P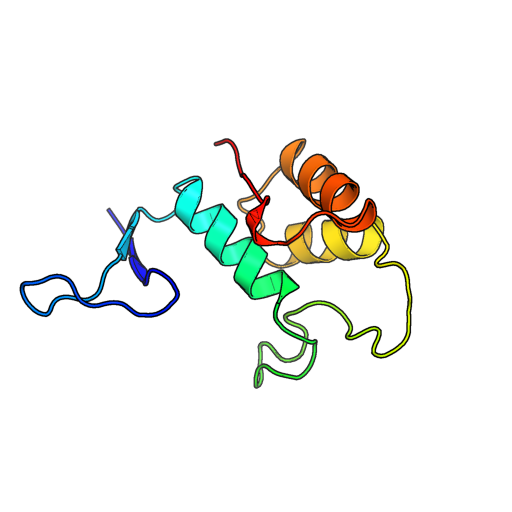rotein AF-A0AA97I5K6-F1 (afdb_monomer_lite)

Organism: NCBI:txid2981139

Secondary structure (DSSP, 8-state):
--EEE-SS--B-TTSPBPEEETTSHHHHHHHHHHHHTSBTTSSPTT-TT-SB---TT-S---HHHHHHHHHHH-TT--TTHHHHHHHHHHTT--GGG-----

Structure (mmCIF, N/CA/C/O backbone):
data_AF-A0AA97I5K6-F1
#
_entry.id   AF-A0AA97I5K6-F1
#
loop_
_atom_site.group_PDB
_atom_site.id
_atom_site.type_symbol
_atom_site.label_atom_id
_atom_site.label_alt_id
_atom_site.label_comp_id
_atom_site.label_asym_id
_atom_site.label_entity_id
_atom_site.label_seq_id
_atom_site.pdbx_PDB_ins_code
_atom_site.Cartn_x
_atom_site.Cartn_y
_atom_site.Cartn_z
_atom_site.occupancy
_atom_site.B_iso_or_equiv
_atom_site.auth_seq_id
_atom_site.auth_comp_id
_atom_site.auth_asym_id
_atom_site.auth_atom_id
_atom_site.pdbx_PDB_model_num
ATOM 1 N N . MET A 1 1 ? -19.244 -7.092 8.469 1.00 63.81 1 MET A N 1
ATOM 2 C CA . MET A 1 1 ? -18.230 -6.315 7.727 1.00 63.81 1 MET A CA 1
ATOM 3 C C . MET A 1 1 ? -16.885 -6.939 8.015 1.00 63.81 1 MET A C 1
ATOM 5 O O . MET A 1 1 ? -16.624 -7.231 9.177 1.00 63.81 1 MET A O 1
ATOM 9 N N . ALA A 1 2 ? -16.098 -7.217 6.985 1.00 87.31 2 ALA A N 1
ATOM 10 C CA . ALA A 1 2 ? -14.750 -7.725 7.174 1.00 87.31 2 ALA A CA 1
ATOM 11 C C . ALA A 1 2 ? -13.810 -6.579 7.591 1.00 87.31 2 ALA A C 1
ATOM 13 O O . ALA A 1 2 ? -14.105 -5.403 7.358 1.00 87.31 2 ALA A O 1
ATOM 14 N N . ALA A 1 3 ? -12.736 -6.917 8.298 1.00 90.75 3 ALA A N 1
ATOM 15 C CA . ALA A 1 3 ? -11.830 -5.949 8.898 1.00 90.75 3 ALA A CA 1
ATOM 16 C C . ALA A 1 3 ? -10.389 -6.440 8.786 1.00 90.75 3 ALA A C 1
ATOM 18 O O . ALA A 1 3 ? -10.124 -7.638 8.896 1.00 90.75 3 ALA A O 1
ATOM 19 N N . THR A 1 4 ? -9.468 -5.504 8.606 1.00 93.75 4 THR A N 1
ATOM 20 C CA . THR A 1 4 ? -8.028 -5.764 8.566 1.00 93.75 4 THR A CA 1
ATOM 21 C C . THR A 1 4 ? -7.366 -5.212 9.820 1.00 93.75 4 THR A C 1
ATOM 23 O O . THR A 1 4 ? -7.916 -4.347 10.505 1.00 93.75 4 THR A O 1
ATOM 26 N N . LEU A 1 5 ? -6.186 -5.724 10.162 1.00 95.19 5 LEU A N 1
ATOM 27 C CA . LEU A 1 5 ? -5.413 -5.190 11.279 1.00 95.19 5 LEU A CA 1
ATOM 28 C C . LEU A 1 5 ? -4.860 -3.812 10.917 1.00 95.19 5 LEU A C 1
ATOM 30 O O . LEU A 1 5 ? -4.329 -3.611 9.824 1.00 95.19 5 LEU A O 1
ATOM 34 N N . ARG A 1 6 ? -4.949 -2.868 11.853 1.00 94.19 6 ARG A N 1
ATOM 35 C CA . ARG A 1 6 ? -4.257 -1.586 11.730 1.00 94.19 6 ARG A CA 1
ATOM 36 C C . ARG A 1 6 ? -2.758 -1.805 11.935 1.00 94.19 6 ARG A C 1
ATOM 38 O O . ARG A 1 6 ? -2.359 -2.561 12.818 1.00 94.19 6 ARG A O 1
ATOM 45 N N . LEU A 1 7 ? -1.950 -1.124 11.133 1.00 91.81 7 LEU A N 1
ATOM 46 C CA . LEU A 1 7 ? -0.498 -1.094 11.220 1.00 91.81 7 LEU A CA 1
ATOM 47 C C . LEU A 1 7 ? -0.028 0.310 11.664 1.00 91.81 7 LEU A C 1
ATOM 49 O O . LEU A 1 7 ? -0.553 1.307 11.158 1.00 91.81 7 LEU A O 1
ATOM 53 N N . PRO A 1 8 ? 0.949 0.410 12.588 1.00 90.31 8 PRO A N 1
ATOM 54 C CA . PRO A 1 8 ? 1.542 -0.697 13.344 1.00 90.31 8 PRO A CA 1
ATOM 55 C C . PRO A 1 8 ? 0.509 -1.393 14.247 1.00 90.31 8 PRO A C 1
ATOM 57 O O . PRO A 1 8 ? -0.547 -0.831 14.540 1.00 90.31 8 PRO A O 1
ATOM 60 N N . LEU A 1 9 ? 0.797 -2.637 14.646 1.00 92.94 9 LEU A N 1
ATOM 61 C CA . LEU A 1 9 ? -0.099 -3.400 15.515 1.00 92.94 9 LEU A CA 1
ATOM 62 C C . LEU A 1 9 ? -0.234 -2.689 16.861 1.00 92.94 9 LEU A C 1
ATOM 64 O O . LEU A 1 9 ? 0.730 -2.533 17.606 1.00 92.94 9 LEU A O 1
ATOM 68 N N . GLU A 1 10 ? -1.456 -2.281 17.168 1.00 93.25 10 GLU A N 1
ATOM 69 C CA . GLU A 1 10 ? -1.789 -1.525 18.366 1.00 93.25 10 GLU A CA 1
ATOM 70 C C . GLU A 1 10 ? -2.942 -2.199 19.105 1.00 93.25 10 GLU A C 1
ATOM 72 O O . GLU A 1 10 ? -3.883 -2.712 18.490 1.00 93.25 10 GLU A O 1
ATOM 77 N N . LEU A 1 11 ? -2.899 -2.135 20.435 1.00 94.19 11 LEU A N 1
ATOM 78 C CA . LEU A 1 11 ? -4.002 -2.559 21.287 1.00 94.19 11 LEU A CA 1
ATOM 79 C C . LEU A 1 11 ? -4.898 -1.366 21.635 1.00 94.19 11 LEU A C 1
ATOM 81 O O . LEU A 1 11 ? -4.449 -0.233 21.821 1.00 94.19 11 LEU A O 1
ATOM 85 N N . THR A 1 12 ? -6.196 -1.616 21.737 1.00 91.94 12 THR A N 1
ATOM 86 C CA . THR A 1 12 ? -7.127 -0.709 22.406 1.00 91.94 12 THR A CA 1
ATOM 87 C C . THR A 1 12 ? -6.875 -0.738 23.918 1.00 91.94 12 THR A C 1
ATOM 89 O O . THR A 1 12 ? -6.275 -1.691 24.421 1.00 91.94 12 THR A O 1
ATOM 92 N N . PRO A 1 13 ? -7.381 0.243 24.686 1.00 92.69 13 PRO A N 1
ATOM 93 C CA . PRO A 1 13 ? -7.308 0.193 26.148 1.00 92.69 13 PRO A CA 1
ATOM 94 C C . PRO A 1 13 ? -7.905 -1.086 26.765 1.00 92.69 13 PRO A C 1
ATOM 96 O O . PRO A 1 13 ? -7.530 -1.460 27.869 1.00 92.69 13 PRO A O 1
ATOM 99 N N . GLY A 1 14 ? -8.809 -1.771 26.052 1.00 93.62 14 GLY A N 1
ATO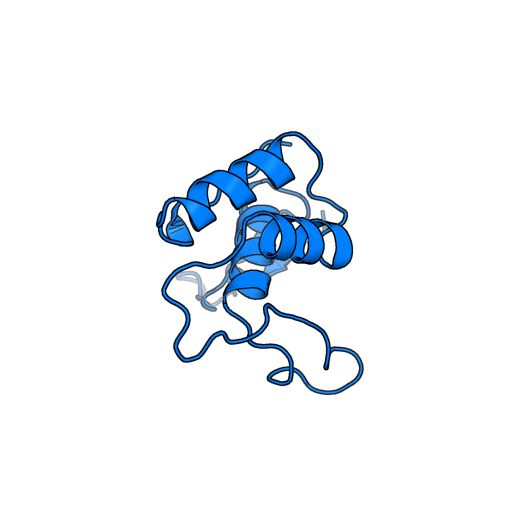M 100 C CA . GLY A 1 14 ? -9.400 -3.050 26.459 1.00 93.62 14 GLY A CA 1
ATOM 101 C C . GLY A 1 14 ? -8.626 -4.297 26.011 1.00 93.62 14 GLY A C 1
ATOM 102 O O . GLY A 1 14 ? -9.137 -5.400 26.169 1.00 93.62 14 GLY A O 1
ATOM 103 N N . GLY A 1 15 ? -7.434 -4.151 25.421 1.00 92.69 15 GLY A N 1
ATOM 104 C CA . GLY A 1 15 ? -6.582 -5.275 25.010 1.00 92.69 15 GLY A CA 1
ATOM 105 C C . GLY A 1 15 ? -6.959 -5.938 23.679 1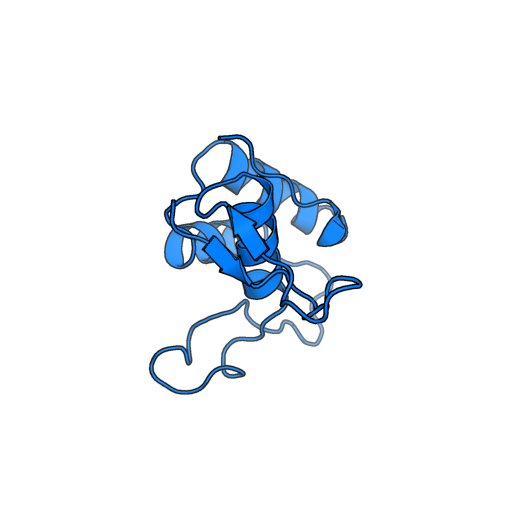.00 92.69 15 GLY A C 1
ATOM 106 O O . GLY A 1 15 ? -6.427 -6.997 23.362 1.00 92.69 15 GLY A O 1
ATOM 107 N N . ALA A 1 16 ? -7.848 -5.337 22.883 1.00 93.50 16 ALA A N 1
ATOM 108 C CA . ALA A 1 16 ? -8.177 -5.831 21.543 1.00 93.50 16 ALA A CA 1
ATOM 109 C C . ALA A 1 16 ? -7.262 -5.209 20.478 1.00 93.50 16 ALA A C 1
ATOM 111 O O . ALA A 1 16 ? -6.895 -4.042 20.601 1.00 93.50 16 ALA A O 1
ATOM 112 N N . LEU A 1 17 ? -6.940 -5.942 19.409 1.00 95.56 17 LEU A N 1
ATOM 113 C CA . LEU A 1 17 ? -6.207 -5.384 18.267 1.00 95.56 17 LEU A CA 1
ATOM 114 C C . LEU A 1 17 ? -7.041 -4.310 17.560 1.00 95.56 17 LEU A C 1
ATOM 116 O O . LEU A 1 17 ? -8.233 -4.500 17.306 1.00 95.56 17 LEU A O 1
ATOM 120 N N . ARG A 1 18 ? -6.409 -3.184 17.221 1.00 95.31 18 ARG A N 1
ATOM 121 C CA . ARG A 1 18 ? -7.030 -2.157 16.382 1.00 95.31 18 ARG A CA 1
ATOM 122 C C . ARG A 1 18 ? -7.195 -2.670 14.958 1.00 95.31 18 ARG A C 1
ATOM 124 O O . ARG A 1 18 ? -6.289 -3.282 14.392 1.00 95.31 18 ARG A O 1
ATOM 131 N N . THR A 1 19 ? -8.345 -2.369 14.376 1.00 95.56 19 THR A N 1
ATOM 132 C CA . THR A 1 19 ? -8.710 -2.789 13.027 1.00 95.56 19 THR A CA 1
ATOM 133 C C . THR A 1 19 ? -9.165 -1.609 12.182 1.00 95.56 19 THR A C 1
ATOM 135 O O . THR A 1 19 ? -9.537 -0.555 12.705 1.00 95.56 19 THR A O 1
ATOM 138 N N . LEU A 1 20 ? -9.117 -1.790 10.867 1.00 95.00 20 LEU A N 1
ATOM 139 C CA . LEU A 1 20 ? -9.711 -0.905 9.877 1.00 95.00 20 LEU A CA 1
ATOM 140 C C . LEU A 1 20 ? -10.842 -1.651 9.170 1.00 95.00 20 LEU A C 1
ATOM 142 O O . LEU A 1 20 ? -10.792 -2.873 9.010 1.00 95.00 20 LEU A O 1
ATOM 146 N N . ALA A 1 21 ? -11.875 -0.916 8.759 1.00 95.06 21 ALA A N 1
ATOM 147 C CA . ALA A 1 21 ? -12.905 -1.481 7.900 1.00 95.06 21 ALA A CA 1
ATOM 148 C C . ALA A 1 21 ? -12.263 -1.856 6.559 1.00 95.06 21 ALA A C 1
ATOM 150 O O . ALA A 1 21 ? -11.584 -1.022 5.953 1.00 95.06 21 ALA A O 1
ATOM 151 N N . GLN A 1 22 ? -12.454 -3.102 6.126 1.00 92.06 22 GLN A N 1
ATOM 152 C CA . GLN A 1 22 ? -11.954 -3.549 4.831 1.00 92.06 22 GLN A CA 1
ATOM 153 C C . GLN A 1 22 ? -12.548 -2.675 3.718 1.00 92.06 22 GLN A C 1
ATOM 155 O O . GLN A 1 22 ? -13.718 -2.294 3.801 1.00 92.06 22 GLN A O 1
ATOM 160 N N . ASP A 1 23 ? -11.727 -2.339 2.722 1.00 91.12 23 ASP A N 1
ATOM 161 C CA . ASP A 1 23 ? -12.081 -1.504 1.569 1.00 91.12 23 ASP A CA 1
ATOM 162 C C . ASP A 1 23 ? -12.405 -0.043 1.925 1.00 91.12 23 ASP A C 1
ATOM 164 O O . ASP A 1 23 ? -12.900 0.712 1.095 1.00 91.12 23 ASP A O 1
ATOM 168 N N . SER A 1 24 ? -12.101 0.391 3.153 1.00 94.19 24 SER A N 1
ATOM 169 C CA . SER A 1 24 ? -12.104 1.815 3.494 1.00 94.19 24 SER A CA 1
ATOM 170 C C . SER A 1 24 ? -10.868 2.518 2.934 1.00 94.19 24 SER A C 1
ATOM 172 O O . SER A 1 24 ? -9.793 1.926 2.844 1.00 94.19 24 SER A O 1
ATOM 174 N N . SER A 1 25 ? -10.979 3.820 2.660 1.00 94.44 25 SER A N 1
ATOM 175 C CA . SER A 1 25 ? -9.851 4.656 2.217 1.00 94.44 25 SER A CA 1
ATOM 176 C C . SER A 1 25 ? -8.614 4.535 3.115 1.00 94.44 25 SER A C 1
ATOM 178 O O . SER A 1 25 ? -7.485 4.503 2.630 1.00 94.44 25 SER A O 1
ATOM 180 N N . LEU A 1 26 ? -8.813 4.422 4.432 1.00 94.44 26 LEU A N 1
ATOM 181 C CA . LEU A 1 26 ? -7.729 4.243 5.401 1.00 94.44 26 LEU A CA 1
ATOM 182 C C . LEU A 1 26 ? -7.046 2.878 5.281 1.00 94.44 26 LEU A C 1
ATOM 184 O O . LEU A 1 26 ? -5.829 2.793 5.439 1.00 94.44 26 LEU A O 1
ATOM 188 N N . GLU A 1 27 ? -7.816 1.820 5.031 1.00 95.62 27 GLU A N 1
ATOM 189 C CA . GLU A 1 27 ? -7.281 0.472 4.845 1.00 95.62 27 GLU A CA 1
ATOM 190 C C . GLU A 1 27 ? -6.495 0.372 3.541 1.00 95.62 27 GLU A C 1
ATOM 192 O O . GLU A 1 27 ? -5.355 -0.088 3.562 1.00 95.62 27 GLU A O 1
ATOM 197 N N . LEU A 1 28 ? -7.041 0.904 2.445 1.00 95.62 28 LEU A N 1
ATOM 198 C CA . LEU A 1 28 ? -6.359 0.943 1.153 1.00 95.62 28 LEU A CA 1
ATOM 199 C C . LEU A 1 28 ? -5.062 1.756 1.223 1.00 95.62 28 LEU A C 1
ATOM 201 O O . LEU A 1 28 ? -4.012 1.277 0.798 1.00 95.62 28 LEU A O 1
ATOM 205 N N . ALA A 1 29 ? -5.090 2.940 1.844 1.00 95.31 29 ALA A N 1
ATOM 206 C CA . ALA A 1 29 ? -3.884 3.742 2.044 1.00 95.31 29 ALA A CA 1
ATOM 207 C C . ALA A 1 29 ? -2.833 3.006 2.895 1.00 95.31 29 ALA A C 1
ATOM 209 O O . ALA A 1 29 ? -1.638 3.097 2.616 1.00 95.31 29 ALA A O 1
ATOM 210 N N . GLN A 1 30 ? -3.249 2.259 3.924 1.00 95.50 30 GLN A N 1
ATOM 211 C CA . GLN A 1 30 ? -2.334 1.425 4.706 1.00 95.50 30 GLN A CA 1
ATOM 212 C C . GLN A 1 30 ? -1.728 0.298 3.859 1.00 95.50 30 GLN A C 1
ATOM 214 O O . GLN A 1 30 ? -0.529 0.039 3.976 1.00 95.50 30 GLN A O 1
ATOM 219 N N . SER A 1 31 ? -2.532 -0.350 3.017 1.00 95.75 31 SER A N 1
ATOM 220 C CA . SER A 1 31 ? -2.076 -1.436 2.152 1.00 95.75 31 SER A CA 1
ATOM 221 C C . SER A 1 31 ? -1.046 -0.946 1.132 1.00 95.75 31 SER A C 1
ATOM 223 O O . SER A 1 31 ? 0.063 -1.478 1.072 1.00 95.75 31 SER A O 1
ATOM 225 N N . VAL A 1 32 ? -1.328 0.176 0.455 1.00 95.00 32 VAL A N 1
ATOM 226 C CA . VAL A 1 32 ? -0.382 0.836 -0.465 1.00 95.00 32 VAL A CA 1
ATOM 227 C C . VAL A 1 32 ? 0.911 1.235 0.250 1.00 95.00 32 VAL A C 1
ATOM 229 O O . VAL A 1 32 ? 2.000 0.978 -0.258 1.00 95.00 32 VAL A O 1
ATOM 232 N N . ARG A 1 33 ? 0.834 1.808 1.459 1.00 94.19 33 ARG A N 1
ATOM 233 C CA . ARG A 1 33 ? 2.042 2.123 2.243 1.00 94.19 33 ARG A CA 1
ATOM 234 C C . ARG A 1 33 ? 2.856 0.876 2.555 1.00 94.19 33 ARG A C 1
ATOM 236 O O . ARG A 1 33 ? 4.072 0.915 2.419 1.00 94.19 33 ARG A O 1
ATOM 243 N N . SER A 1 34 ? 2.199 -0.214 2.956 1.00 93.56 34 SER A N 1
ATOM 244 C CA . SER A 1 34 ? 2.887 -1.473 3.240 1.00 93.56 34 SER A CA 1
ATOM 245 C C . SER A 1 34 ? 3.536 -2.061 1.993 1.00 93.56 34 SER A C 1
ATOM 247 O O . SER A 1 34 ? 4.576 -2.699 2.121 1.00 93.56 34 SER A O 1
ATOM 249 N N . LEU A 1 35 ? 2.925 -1.912 0.818 1.00 93.75 35 LEU A N 1
ATOM 250 C CA . LEU A 1 35 ? 3.508 -2.327 -0.456 1.00 93.75 35 LEU A CA 1
ATOM 251 C C . LEU A 1 35 ? 4.778 -1.533 -0.755 1.00 93.75 35 LEU A C 1
ATOM 253 O O . LEU A 1 35 ? 5.837 -2.122 -0.934 1.00 93.75 35 LEU A O 1
ATOM 257 N N . LEU A 1 36 ? 4.679 -0.205 -0.753 1.00 91.19 36 LEU A N 1
ATOM 258 C CA . LEU A 1 36 ? 5.772 0.679 -1.163 1.00 91.19 36 LEU A CA 1
ATOM 259 C C . LEU A 1 36 ? 6.902 0.774 -0.131 1.00 91.19 36 LEU A C 1
ATOM 261 O O . LEU A 1 36 ? 8.000 1.200 -0.469 1.00 91.19 36 LEU A O 1
ATOM 265 N N . SER A 1 37 ? 6.654 0.370 1.117 1.00 90.00 37 SER A N 1
ATOM 266 C CA . SER A 1 37 ? 7.695 0.225 2.138 1.00 90.00 37 SER A CA 1
ATOM 267 C C . SER A 1 37 ? 8.365 -1.151 2.142 1.00 90.00 37 SER A C 1
ATOM 269 O O . SER A 1 37 ? 9.228 -1.374 2.985 1.00 90.00 37 SER A O 1
ATOM 271 N N . THR A 1 38 ? 7.902 -2.096 1.318 1.00 90.38 38 THR A N 1
ATOM 272 C CA . THR A 1 38 ? 8.466 -3.449 1.243 1.00 90.38 38 THR A CA 1
ATOM 273 C C . THR A 1 38 ? 9.376 -3.533 0.024 1.00 90.38 38 THR A C 1
ATOM 275 O O . THR A 1 38 ? 8.959 -3.197 -1.085 1.00 90.38 38 THR A O 1
ATOM 278 N N . THR A 1 39 ? 10.591 -4.029 0.213 1.00 89.69 39 THR A N 1
ATOM 279 C CA . THR A 1 39 ? 11.519 -4.321 -0.885 1.00 89.69 39 THR A CA 1
ATOM 280 C C . THR A 1 39 ? 11.191 -5.676 -1.510 1.00 89.69 39 THR A C 1
ATOM 282 O O . THR A 1 39 ? 10.950 -6.654 -0.796 1.00 89.69 39 THR A O 1
ATOM 285 N N . ILE A 1 40 ? 11.226 -5.773 -2.843 1.00 89.81 40 ILE A N 1
ATOM 286 C CA . ILE A 1 40 ? 11.101 -7.065 -3.541 1.00 89.81 40 ILE A CA 1
ATOM 287 C C . ILE A 1 40 ? 12.122 -8.071 -2.985 1.00 89.81 40 ILE A C 1
ATOM 289 O O . ILE A 1 40 ? 13.320 -7.802 -2.928 1.00 89.81 40 ILE A O 1
ATOM 293 N N . GLY A 1 41 ? 11.643 -9.253 -2.593 1.00 89.56 41 GLY A N 1
ATOM 294 C CA . GLY A 1 41 ? 12.443 -10.301 -1.954 1.00 89.56 41 GLY A CA 1
ATOM 295 C C . GLY A 1 41 ? 12.401 -10.312 -0.420 1.00 89.56 41 GLY A C 1
ATOM 296 O O . GLY A 1 41 ? 12.807 -11.310 0.173 1.00 89.56 41 GLY A O 1
ATOM 297 N N . GLU A 1 42 ? 11.860 -9.279 0.241 1.00 91.50 42 GLU A N 1
ATOM 298 C CA . GLU A 1 42 ? 11.665 -9.289 1.705 1.00 91.50 42 GLU A CA 1
ATOM 299 C C . GLU A 1 42 ? 10.576 -10.271 2.148 1.00 91.50 42 GLU A C 1
ATOM 301 O O . GLU A 1 42 ? 10.620 -10.822 3.251 1.00 91.50 42 GLU A O 1
ATOM 306 N N . ARG A 1 43 ? 9.570 -10.488 1.298 1.00 91.62 43 ARG A N 1
ATOM 307 C CA . ARG A 1 43 ? 8.486 -11.434 1.561 1.00 91.62 43 ARG A CA 1
ATOM 308 C C . ARG A 1 43 ? 8.860 -12.817 1.038 1.00 91.62 43 ARG A C 1
ATOM 310 O O . ARG A 1 43 ? 9.427 -12.971 -0.040 1.00 91.62 43 ARG A O 1
ATOM 317 N N . SER A 1 44 ? 8.497 -13.843 1.799 1.00 92.81 44 SER A N 1
ATOM 318 C CA . SER A 1 44 ? 8.659 -15.235 1.385 1.00 92.81 44 SER A CA 1
ATOM 319 C C . SER A 1 44 ? 7.685 -15.617 0.265 1.00 92.81 44 SER A C 1
ATOM 321 O O . SER A 1 44 ? 6.672 -14.955 0.025 1.00 92.81 44 SER A O 1
ATOM 323 N N . ALA A 1 45 ? 7.976 -16.728 -0.415 1.00 90.56 45 ALA A N 1
ATOM 324 C CA . ALA A 1 45 ? 7.094 -17.291 -1.431 1.00 90.56 45 ALA A CA 1
ATOM 325 C C . ALA A 1 45 ? 5.669 -17.537 -0.876 1.00 90.56 45 ALA A C 1
ATOM 327 O O . ALA A 1 45 ? 5.533 -17.998 0.262 1.00 90.56 45 ALA A O 1
ATOM 328 N N . PRO A 1 46 ? 4.607 -17.259 -1.662 1.00 88.50 46 PRO A N 1
ATOM 329 C CA . PRO A 1 46 ? 4.618 -16.874 -3.081 1.00 88.50 46 PRO A CA 1
ATOM 330 C C . PRO A 1 46 ? 4.776 -15.363 -3.340 1.00 88.50 46 PRO A C 1
ATOM 332 O O . PRO A 1 46 ? 4.748 -14.937 -4.488 1.00 88.50 46 PRO A O 1
ATOM 335 N N . LEU A 1 47 ? 4.938 -14.543 -2.299 1.00 91.12 47 LEU A N 1
ATOM 336 C CA . LEU A 1 47 ? 4.983 -13.081 -2.399 1.00 91.12 47 LEU A CA 1
ATOM 337 C C . LEU A 1 47 ? 6.399 -12.536 -2.632 1.00 91.12 47 LEU A C 1
ATOM 339 O O . LEU A 1 47 ? 6.662 -11.381 -2.329 1.00 91.12 47 LEU A O 1
ATOM 343 N N . SER A 1 48 ? 7.318 -13.324 -3.189 1.00 91.12 48 SER A N 1
ATOM 344 C CA . SER A 1 48 ? 8.707 -12.892 -3.412 1.00 91.12 48 SER A CA 1
ATOM 345 C C . SER A 1 48 ? 8.833 -11.675 -4.335 1.00 91.12 48 SER A C 1
ATOM 347 O O . SER A 1 48 ? 9.826 -10.964 -4.264 1.00 91.12 48 SER A O 1
ATOM 349 N N . GLU A 1 49 ? 7.827 -11.426 -5.177 1.00 92.12 49 GLU A N 1
ATOM 350 C CA . GLU A 1 49 ? 7.735 -10.263 -6.074 1.00 92.12 49 GLU A CA 1
ATOM 351 C C . GLU A 1 49 ? 6.921 -9.093 -5.483 1.00 92.12 49 GLU A C 1
ATOM 353 O O . GLU A 1 49 ? 6.681 -8.100 -6.168 1.00 92.12 49 GLU A O 1
ATOM 358 N N . TYR A 1 50 ? 6.445 -9.211 -4.239 1.00 92.38 50 TYR A N 1
ATOM 359 C CA . TYR A 1 50 ? 5.712 -8.144 -3.562 1.00 92.38 50 TYR A CA 1
ATOM 360 C C . TYR A 1 50 ? 6.678 -7.072 -3.066 1.00 92.38 50 TYR A C 1
ATOM 362 O O . TYR A 1 50 ? 7.639 -7.379 -2.359 1.00 92.38 50 TYR A O 1
ATOM 370 N N . GLY A 1 51 ? 6.370 -5.820 -3.384 1.00 90.38 51 GLY A N 1
ATOM 371 C CA . GLY A 1 51 ? 7.160 -4.666 -2.988 1.00 90.38 51 GLY A CA 1
ATOM 372 C C . GLY A 1 51 ? 7.509 -3.765 -4.163 1.00 90.38 51 GLY A C 1
ATOM 373 O O . GLY A 1 51 ? 7.034 -3.962 -5.285 1.00 90.38 51 GLY A O 1
ATOM 374 N N . LEU A 1 52 ? 8.366 -2.790 -3.890 1.00 87.25 52 LEU A N 1
ATOM 375 C CA . LEU A 1 52 ? 9.055 -1.993 -4.895 1.00 87.25 52 LEU A CA 1
ATOM 376 C C . LEU A 1 52 ? 10.525 -2.444 -4.965 1.00 87.25 52 LEU A C 1
ATOM 378 O O . LEU A 1 52 ? 11.070 -2.959 -3.985 1.00 87.25 52 LEU A O 1
ATOM 382 N N . ILE A 1 53 ? 11.172 -2.305 -6.123 1.00 77.00 53 ILE A N 1
ATOM 383 C CA . ILE A 1 53 ? 12.611 -2.576 -6.229 1.00 77.00 53 ILE A CA 1
ATOM 384 C C . ILE A 1 53 ? 13.343 -1.583 -5.328 1.00 77.00 53 ILE A C 1
ATOM 386 O O . ILE A 1 53 ? 13.172 -0.373 -5.469 1.00 77.00 53 ILE A O 1
ATOM 390 N N . ASP A 1 54 ? 14.172 -2.104 -4.426 1.00 64.56 54 ASP A N 1
ATOM 391 C CA . ASP A 1 54 ? 15.069 -1.289 -3.622 1.00 64.56 54 ASP A CA 1
ATOM 392 C C . ASP A 1 54 ? 16.136 -0.686 -4.522 1.00 64.56 54 ASP A C 1
ATOM 394 O O . ASP A 1 54 ? 17.105 -1.328 -4.939 1.00 64.56 54 ASP A O 1
ATOM 398 N N . GLN A 1 55 ? 15.923 0.574 -4.870 1.00 56.16 55 GLN A N 1
ATOM 399 C CA . GLN A 1 55 ? 16.919 1.369 -5.546 1.00 56.16 55 GLN A CA 1
ATOM 400 C C . GLN A 1 55 ? 17.885 1.936 -4.502 1.00 56.16 55 GLN A C 1
ATOM 402 O O . GLN A 1 55 ? 17.941 3.152 -4.343 1.00 56.16 55 GLN A O 1
ATOM 407 N N . LEU A 1 56 ? 18.627 1.062 -3.806 1.00 44.06 56 LEU A N 1
ATOM 408 C CA . LEU A 1 56 ? 19.649 1.310 -2.765 1.00 44.06 56 LEU A CA 1
ATOM 409 C C . LEU A 1 56 ? 20.811 2.222 -3.259 1.00 44.06 56 LEU A C 1
ATOM 411 O O . LEU A 1 56 ? 21.992 1.881 -3.193 1.00 44.06 56 LEU A O 1
ATOM 415 N N . GLY A 1 57 ? 20.477 3.393 -3.806 1.00 49.22 57 GLY A N 1
ATOM 416 C CA . GLY A 1 57 ? 21.356 4.324 -4.505 1.00 49.22 57 GLY A CA 1
ATOM 417 C C . GLY A 1 57 ? 20.703 5.204 -5.587 1.00 49.22 57 GLY A C 1
ATOM 418 O O . GLY A 1 57 ? 21.371 6.133 -6.041 1.00 49.22 57 GLY A O 1
ATOM 419 N N . ALA A 1 58 ? 19.452 4.983 -6.019 1.00 52.28 58 ALA A N 1
ATOM 420 C CA . ALA A 1 58 ? 18.813 5.906 -6.963 1.00 52.28 58 ALA A CA 1
ATOM 421 C C . ALA A 1 58 ? 18.118 7.048 -6.218 1.00 52.28 58 ALA A C 1
ATOM 423 O O . ALA A 1 58 ? 17.367 6.854 -5.268 1.00 52.28 58 ALA A O 1
ATOM 424 N N . VAL A 1 59 ? 18.383 8.267 -6.678 1.00 55.59 59 VAL A N 1
ATOM 425 C CA . VAL A 1 59 ? 17.868 9.513 -6.093 1.00 55.59 59 VAL A CA 1
ATOM 426 C C . VAL A 1 59 ? 16.382 9.728 -6.427 1.00 55.59 59 VAL A C 1
ATOM 428 O O . VAL A 1 59 ? 15.750 10.611 -5.859 1.00 55.59 59 VAL A O 1
ATOM 431 N N . THR A 1 60 ? 15.811 8.940 -7.344 1.00 63.47 60 THR A N 1
ATOM 432 C CA . THR A 1 60 ? 14.461 9.150 -7.889 1.00 63.47 60 THR A CA 1
ATOM 433 C C . THR A 1 60 ? 13.768 7.822 -8.167 1.00 63.47 60 THR A C 1
ATOM 435 O O . THR A 1 60 ? 14.216 7.055 -9.013 1.00 63.47 60 THR A O 1
ATOM 438 N N . ILE A 1 61 ? 12.663 7.581 -7.459 1.00 72.50 61 ILE A N 1
ATOM 439 C CA . ILE A 1 61 ? 11.730 6.499 -7.772 1.00 72.50 61 ILE A CA 1
ATOM 440 C C . ILE A 1 61 ? 10.875 6.959 -8.955 1.00 72.50 61 ILE A C 1
ATOM 442 O O . ILE A 1 61 ? 10.298 8.047 -8.911 1.00 72.50 61 ILE A O 1
ATOM 446 N N . ASP A 1 62 ? 10.789 6.143 -10.005 1.00 87.06 62 ASP A N 1
ATOM 447 C CA . ASP A 1 62 ? 9.959 6.451 -11.167 1.00 87.06 62 ASP A CA 1
ATOM 448 C C . ASP A 1 62 ? 8.465 6.299 -10.839 1.00 87.06 62 ASP A C 1
ATOM 450 O O . ASP A 1 62 ? 8.034 5.315 -10.232 1.00 87.06 62 ASP A O 1
ATOM 454 N N . ALA A 1 63 ? 7.651 7.268 -11.265 1.00 90.31 63 ALA A N 1
ATOM 455 C CA . ALA A 1 63 ? 6.205 7.224 -11.052 1.00 90.31 63 ALA A CA 1
ATOM 456 C C . ALA A 1 63 ? 5.558 6.008 -11.746 1.00 90.31 63 ALA A C 1
ATOM 458 O O . ALA A 1 63 ? 4.594 5.444 -11.229 1.00 90.31 63 ALA A O 1
ATOM 459 N N . GLY A 1 64 ? 6.093 5.565 -12.887 1.00 90.94 64 GLY A N 1
ATOM 460 C CA . GLY A 1 64 ? 5.624 4.376 -13.594 1.00 90.94 64 GLY A CA 1
ATOM 461 C C . GLY A 1 64 ? 5.823 3.096 -12.784 1.00 90.94 64 GLY A C 1
ATOM 462 O O . GLY A 1 64 ? 4.904 2.280 -12.717 1.00 90.94 64 GLY A O 1
ATOM 463 N N . ASP A 1 65 ? 6.961 2.953 -12.102 1.00 90.00 65 ASP A N 1
ATOM 464 C CA . ASP A 1 65 ? 7.230 1.810 -11.219 1.00 90.00 65 ASP A CA 1
ATOM 465 C C . ASP A 1 65 ? 6.260 1.775 -10.027 1.00 90.00 65 ASP A C 1
ATOM 467 O O . ASP A 1 65 ? 5.715 0.718 -9.690 1.00 90.00 65 ASP A O 1
ATOM 471 N N . ILE A 1 66 ? 5.985 2.936 -9.418 1.00 91.75 66 ILE A N 1
ATOM 472 C CA . ILE A 1 66 ? 5.014 3.057 -8.317 1.00 91.75 66 ILE A CA 1
ATOM 473 C C . ILE A 1 66 ? 3.607 2.700 -8.806 1.00 91.75 66 ILE A C 1
ATOM 475 O O . ILE A 1 66 ? 2.925 1.882 -8.184 1.00 91.75 66 ILE A O 1
ATOM 479 N N . ALA A 1 67 ? 3.176 3.285 -9.926 1.00 94.44 67 ALA A N 1
ATOM 480 C CA . ALA A 1 67 ? 1.862 3.033 -10.505 1.00 94.44 67 ALA A CA 1
ATOM 481 C C . ALA A 1 67 ? 1.682 1.551 -10.863 1.00 94.44 67 ALA A C 1
ATOM 483 O O . ALA A 1 67 ? 0.653 0.954 -10.542 1.00 94.44 67 ALA A O 1
ATOM 484 N N . TYR A 1 68 ? 2.705 0.933 -11.461 1.00 93.12 68 TYR A N 1
ATOM 485 C CA . TYR A 1 68 ? 2.703 -0.489 -11.789 1.00 93.12 68 TYR A CA 1
ATOM 486 C C . TYR A 1 68 ? 2.580 -1.366 -10.539 1.00 93.12 68 TYR A C 1
ATOM 488 O O . TYR A 1 68 ? 1.764 -2.291 -10.518 1.00 93.12 68 TYR A O 1
ATOM 496 N N . ALA A 1 69 ? 3.347 -1.074 -9.484 1.00 93.38 69 ALA A N 1
ATOM 497 C CA . ALA A 1 69 ? 3.281 -1.826 -8.236 1.00 93.38 69 ALA A CA 1
ATOM 498 C C . ALA A 1 69 ? 1.880 -1.753 -7.609 1.00 93.38 69 ALA A C 1
ATOM 500 O O . ALA A 1 69 ? 1.318 -2.794 -7.257 1.00 93.38 69 ALA A O 1
ATOM 501 N N . ILE A 1 70 ? 1.296 -0.550 -7.523 1.00 94.94 70 ILE A N 1
ATOM 502 C CA . ILE A 1 70 ? -0.056 -0.344 -6.981 1.00 94.94 70 ILE A CA 1
ATOM 503 C C . ILE A 1 70 ? -1.088 -1.095 -7.825 1.00 94.94 70 ILE A C 1
ATOM 505 O O . ILE A 1 70 ? -1.849 -1.886 -7.277 1.00 94.94 70 ILE A O 1
ATOM 509 N N . ALA A 1 71 ? -1.081 -0.924 -9.149 1.00 95.69 71 ALA A N 1
ATOM 510 C CA . ALA A 1 71 ? -2.037 -1.589 -10.036 1.00 95.69 71 ALA A CA 1
ATOM 511 C C . ALA A 1 71 ? -1.957 -3.124 -9.952 1.00 95.69 71 ALA A C 1
ATOM 513 O O . ALA A 1 71 ? -2.970 -3.815 -10.072 1.00 95.69 71 ALA A O 1
ATOM 514 N N . ARG A 1 72 ? -0.752 -3.669 -9.740 1.00 95.50 72 ARG A N 1
ATOM 515 C CA . ARG A 1 72 ? -0.515 -5.113 -9.654 1.00 95.50 72 ARG A CA 1
ATOM 516 C C . ARG A 1 72 ? -0.959 -5.718 -8.325 1.00 95.50 72 ARG A C 1
ATOM 518 O O . ARG A 1 72 ? -1.529 -6.808 -8.325 1.00 95.50 72 ARG A O 1
ATOM 525 N N . TRP A 1 73 ? -0.648 -5.061 -7.210 1.00 95.88 73 TRP A N 1
ATOM 526 C CA . TRP A 1 73 ? -0.804 -5.642 -5.872 1.00 95.88 73 TRP A CA 1
ATOM 527 C C . TRP A 1 73 ? -1.993 -5.085 -5.088 1.00 95.88 73 TRP A C 1
ATOM 529 O O . TRP A 1 73 ? -2.483 -5.759 -4.188 1.00 95.88 73 TRP A O 1
ATOM 539 N N . GLU A 1 74 ? -2.512 -3.918 -5.467 1.00 94.50 74 GLU A N 1
ATOM 540 C CA . GLU A 1 74 ? -3.698 -3.292 -4.881 1.00 94.50 74 GLU A CA 1
ATOM 541 C C . GLU A 1 74 ? -4.752 -2.976 -5.953 1.00 94.50 74 GLU A C 1
ATOM 543 O O . GLU A 1 74 ? -5.077 -1.811 -6.185 1.00 94.50 74 GLU A O 1
ATOM 548 N N . PRO A 1 75 ? -5.382 -3.999 -6.569 1.00 94.31 75 PRO A N 1
ATOM 549 C CA . PRO A 1 75 ? -6.383 -3.810 -7.629 1.00 94.31 75 PRO A CA 1
ATOM 550 C C . PRO A 1 75 ? -7.660 -3.094 -7.156 1.00 94.31 75 PRO A C 1
ATOM 552 O O . PRO A 1 75 ? -8.570 -2.855 -7.942 1.00 94.31 75 PRO A O 1
ATOM 555 N N . ARG A 1 76 ? -7.772 -2.795 -5.860 1.00 94.00 76 ARG A N 1
ATOM 556 C CA . ARG A 1 76 ? -8.872 -2.025 -5.270 1.00 94.00 76 ARG A CA 1
ATOM 557 C C . ARG A 1 76 ? -8.662 -0.518 -5.409 1.00 94.00 76 ARG A C 1
ATOM 559 O O . ARG A 1 76 ? -9.637 0.221 -5.401 1.00 94.00 76 ARG A O 1
ATOM 566 N N . VAL A 1 77 ? -7.414 -0.074 -5.544 1.00 94.62 77 VAL A N 1
ATOM 567 C CA . VAL A 1 77 ? -7.083 1.315 -5.873 1.00 94.62 77 VAL A CA 1
ATOM 568 C C . VAL A 1 77 ? -7.216 1.472 -7.384 1.00 94.62 77 VAL A C 1
ATOM 570 O O . VAL A 1 77 ? -6.792 0.600 -8.139 1.00 94.62 77 VAL A O 1
ATOM 573 N N . GLN A 1 78 ? -7.860 2.547 -7.826 1.00 94.19 78 GLN A N 1
ATOM 574 C CA . GLN A 1 78 ? -8.199 2.789 -9.229 1.00 94.19 78 GLN A CA 1
ATOM 575 C C . GLN A 1 78 ? -7.720 4.176 -9.659 1.00 94.19 78 GLN A C 1
ATOM 577 O O . GLN A 1 78 ? -7.299 4.984 -8.835 1.00 94.19 78 GLN A O 1
ATOM 582 N N . GLU A 1 79 ? -7.779 4.473 -10.954 1.00 93.19 79 GLU A N 1
ATOM 583 C CA . GLU A 1 79 ? -7.567 5.845 -11.419 1.00 93.19 79 GLU A CA 1
ATOM 584 C C . GLU A 1 79 ? -8.692 6.774 -10.925 1.00 93.19 79 GLU A C 1
ATOM 586 O O . GLU A 1 79 ? -9.852 6.351 -10.875 1.00 93.19 79 GLU A O 1
ATOM 591 N N . PRO A 1 80 ? -8.392 8.045 -10.593 1.00 94.38 80 PRO A N 1
ATOM 592 C CA . PRO A 1 80 ? -7.104 8.734 -10.764 1.00 94.38 80 PRO A CA 1
ATOM 593 C C . PRO A 1 80 ? -6.109 8.556 -9.599 1.00 94.38 80 PRO A C 1
ATOM 595 O O . PRO A 1 80 ? -5.024 9.141 -9.631 1.00 94.38 80 PRO A O 1
ATOM 598 N N . ASP A 1 81 ? -6.460 7.794 -8.558 1.00 93.81 81 ASP A N 1
ATOM 599 C CA . ASP A 1 81 ? -5.664 7.706 -7.327 1.00 93.81 81 ASP A CA 1
ATOM 600 C C . ASP A 1 81 ? -4.298 7.058 -7.555 1.00 93.81 81 ASP A C 1
ATOM 602 O O . ASP A 1 81 ? -3.310 7.511 -6.979 1.00 93.81 81 ASP A O 1
ATOM 606 N N . ILE A 1 82 ? -4.213 6.037 -8.417 1.00 95.12 82 ILE A N 1
ATOM 607 C CA . ILE A 1 82 ? -2.932 5.402 -8.771 1.00 95.12 82 ILE A CA 1
ATOM 608 C C . ILE A 1 82 ? -1.962 6.454 -9.315 1.00 95.12 82 ILE A C 1
ATOM 610 O O . ILE A 1 82 ? -0.853 6.597 -8.790 1.00 95.12 82 ILE A O 1
ATOM 614 N N . THR A 1 83 ? -2.393 7.221 -10.322 1.00 95.38 83 THR A N 1
ATOM 615 C CA . THR A 1 83 ? -1.576 8.286 -10.915 1.00 95.38 83 THR A CA 1
ATOM 616 C C . THR A 1 83 ? -1.214 9.346 -9.879 1.00 95.38 83 THR A C 1
ATOM 618 O O . THR A 1 83 ? -0.047 9.715 -9.773 1.00 95.38 83 THR A O 1
ATOM 621 N N . ALA A 1 84 ? -2.178 9.806 -9.075 1.00 94.25 84 ALA A N 1
ATOM 622 C CA . ALA A 1 84 ? -1.943 10.849 -8.078 1.00 94.25 84 ALA A CA 1
ATOM 623 C C . ALA A 1 84 ? -0.932 10.425 -6.998 1.00 94.25 84 ALA A C 1
ATOM 625 O O . ALA A 1 84 ? -0.056 11.211 -6.625 1.00 94.25 84 ALA A O 1
ATOM 626 N N . ILE A 1 85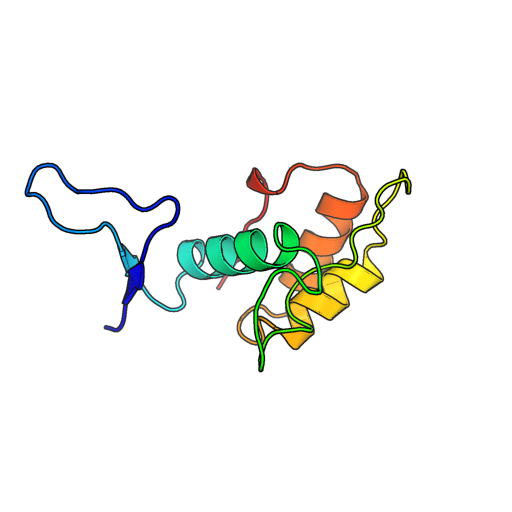 ? -1.021 9.184 -6.506 1.00 93.38 85 ILE A N 1
ATOM 627 C CA . ILE A 1 85 ? -0.069 8.626 -5.537 1.00 93.38 85 ILE A CA 1
ATOM 628 C C . ILE A 1 85 ? 1.321 8.537 -6.168 1.00 93.38 85 ILE A C 1
ATOM 630 O O . ILE A 1 85 ? 2.296 8.995 -5.571 1.00 93.38 85 ILE A O 1
ATOM 634 N N . ALA A 1 86 ? 1.410 7.983 -7.377 1.00 92.75 86 ALA A N 1
ATOM 635 C CA . ALA A 1 86 ? 2.668 7.798 -8.083 1.00 92.75 86 ALA A CA 1
ATOM 636 C C . ALA A 1 86 ? 3.403 9.119 -8.341 1.00 92.75 86 ALA A C 1
ATOM 638 O O . ALA A 1 86 ? 4.584 9.227 -8.012 1.00 92.75 86 ALA A O 1
ATOM 639 N N . THR A 1 87 ? 2.713 10.141 -8.858 1.00 93.44 87 THR A N 1
ATOM 640 C CA . THR A 1 87 ? 3.324 11.455 -9.116 1.00 93.44 87 THR A CA 1
ATOM 641 C C . THR A 1 87 ? 3.764 12.130 -7.824 1.00 93.44 87 THR A C 1
ATOM 643 O O . THR A 1 87 ? 4.888 12.606 -7.731 1.00 93.44 87 THR A O 1
ATOM 646 N N . THR A 1 88 ? 2.916 12.101 -6.792 1.00 91.62 88 THR A N 1
ATOM 647 C CA . THR A 1 88 ? 3.209 12.753 -5.506 1.00 91.62 88 THR A CA 1
ATOM 648 C C . THR A 1 88 ? 4.449 12.153 -4.839 1.00 91.62 88 THR A C 1
ATOM 650 O O . THR A 1 88 ? 5.281 12.879 -4.297 1.00 91.62 88 THR A O 1
ATOM 653 N N . LEU A 1 89 ? 4.599 10.828 -4.886 1.00 89.62 89 LEU A N 1
ATOM 654 C CA . LEU A 1 89 ? 5.760 10.147 -4.313 1.00 89.62 89 LEU A CA 1
ATOM 655 C C . LEU A 1 89 ? 7.026 10.331 -5.158 1.00 89.62 89 LEU A C 1
ATOM 657 O O . LEU A 1 89 ? 8.098 10.523 -4.586 1.00 89.62 89 LEU A O 1
ATOM 661 N N . ALA A 1 90 ? 6.914 10.330 -6.490 1.00 88.75 90 ALA A N 1
ATOM 662 C CA . ALA A 1 90 ? 8.035 10.634 -7.382 1.00 88.75 90 ALA A CA 1
ATOM 663 C C . ALA A 1 90 ? 8.551 12.078 -7.202 1.00 88.75 90 ALA A C 1
ATOM 665 O O . ALA A 1 90 ? 9.755 12.315 -7.299 1.00 88.75 90 ALA A O 1
ATOM 666 N N . ASP A 1 91 ? 7.672 13.016 -6.828 1.00 89.44 91 ASP A N 1
ATOM 667 C CA . ASP A 1 91 ? 8.019 14.397 -6.457 1.00 89.44 91 ASP A CA 1
ATOM 668 C C . ASP A 1 91 ? 8.687 14.515 -5.064 1.00 89.44 91 ASP A C 1
ATOM 670 O O . ASP A 1 91 ? 9.008 15.614 -4.603 1.00 89.44 91 ASP A O 1
ATOM 674 N N . GLY A 1 92 ? 8.917 13.392 -4.373 1.00 85.75 92 GLY A N 1
ATOM 675 C CA . GLY A 1 92 ? 9.623 13.333 -3.092 1.00 85.75 92 GLY A CA 1
ATOM 67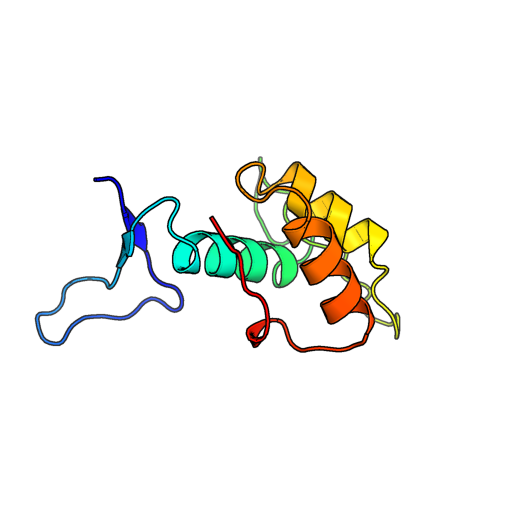6 C C . GLY A 1 92 ? 8.729 13.462 -1.858 1.00 85.75 92 GLY A C 1
ATOM 677 O O . GLY A 1 92 ? 9.237 13.668 -0.751 1.00 85.75 92 GLY A O 1
ATOM 678 N N . ALA A 1 93 ? 7.406 13.344 -2.002 1.00 87.81 93 ALA A N 1
ATOM 679 C CA . ALA A 1 93 ? 6.521 13.308 -0.845 1.00 87.81 93 ALA A CA 1
ATOM 680 C C . ALA A 1 93 ? 6.732 12.024 -0.016 1.00 87.81 93 ALA A C 1
ATOM 682 O O . ALA A 1 93 ? 6.994 10.950 -0.561 1.00 87.81 93 ALA A O 1
ATOM 683 N N . PRO A 1 94 ? 6.579 12.083 1.318 1.00 87.81 94 PRO A N 1
ATOM 684 C CA . PRO A 1 94 ? 6.706 10.896 2.153 1.00 87.81 94 PRO A CA 1
ATOM 685 C C . PRO A 1 94 ? 5.478 9.984 2.020 1.00 87.81 94 PRO A C 1
ATOM 687 O O . PRO A 1 94 ? 4.355 10.462 1.851 1.00 87.81 94 PRO A O 1
ATOM 690 N N . LEU A 1 95 ? 5.651 8.674 2.235 1.00 87.56 95 LEU A N 1
ATOM 691 C CA . LEU A 1 95 ? 4.567 7.669 2.197 1.00 87.56 95 LEU A CA 1
ATOM 692 C C . LEU A 1 95 ? 3.377 7.989 3.128 1.00 87.56 95 LEU A C 1
ATOM 694 O O . LEU A 1 95 ? 2.250 7.544 2.902 1.00 87.56 95 LEU A O 1
ATOM 698 N N . SER A 1 96 ? 3.598 8.777 4.183 1.00 87.25 96 SER A N 1
ATOM 699 C CA . SER A 1 96 ? 2.539 9.240 5.089 1.00 87.25 96 SER A CA 1
ATOM 700 C C . SER A 1 96 ? 1.503 10.145 4.411 1.00 87.25 96 SER A C 1
ATOM 702 O O . SER A 1 96 ? 0.393 10.263 4.926 1.00 87.25 96 SER A O 1
ATOM 704 N N . THR A 1 97 ? 1.828 10.736 3.257 1.00 87.69 97 THR A N 1
ATOM 705 C CA . THR A 1 97 ? 0.919 11.587 2.466 1.00 87.69 97 THR A CA 1
ATOM 706 C C . THR A 1 97 ? -0.045 10.803 1.582 1.00 87.69 97 THR A C 1
ATOM 708 O O . THR A 1 97 ? -0.995 11.390 1.072 1.00 87.69 97 THR A O 1
ATOM 711 N N . ILE A 1 98 ? 0.146 9.484 1.435 1.00 89.50 98 ILE A N 1
ATOM 712 C CA . ILE A 1 98 ? -0.740 8.640 0.625 1.00 89.50 98 ILE A CA 1
ATOM 713 C C . ILE A 1 98 ? -2.170 8.747 1.148 1.00 89.50 98 ILE A C 1
ATOM 715 O O . ILE A 1 98 ? -2.431 8.495 2.330 1.00 89.50 98 ILE A O 1
ATOM 719 N N . THR A 1 99 ? -3.084 9.073 0.242 1.00 88.94 99 THR A N 1
ATOM 720 C CA . THR A 1 99 ? -4.530 9.087 0.451 1.00 88.94 99 THR A CA 1
ATOM 721 C C . THR A 1 99 ? -5.193 8.347 -0.709 1.00 88.94 99 THR A C 1
ATOM 723 O O . THR A 1 99 ? -4.640 8.306 -1.803 1.00 88.94 99 THR A O 1
ATOM 726 N N . VAL A 1 100 ? -6.334 7.711 -0.441 1.00 87.62 100 VAL A N 1
ATOM 727 C CA . VAL A 1 100 ? -7.149 6.989 -1.429 1.00 87.62 100 VAL A CA 1
ATOM 728 C C . VAL A 1 100 ? -8.583 7.475 -1.264 1.00 87.62 100 VAL A C 1
ATOM 730 O O . VAL A 1 100 ? -9.040 7.642 -0.127 1.00 87.62 100 VAL A O 1
ATOM 733 N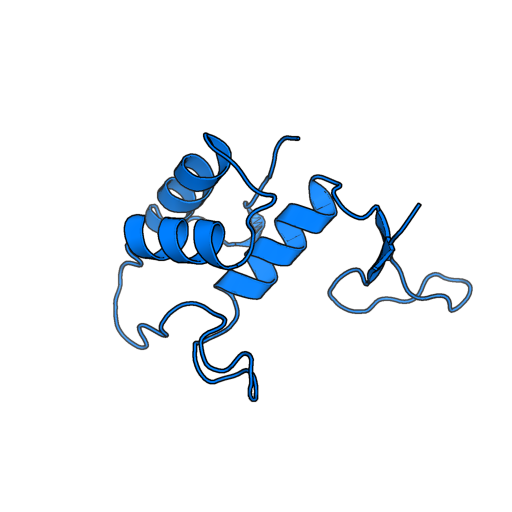 N . ILE A 1 101 ? -9.281 7.720 -2.365 1.00 85.88 101 ILE A N 1
ATOM 734 C CA . ILE A 1 101 ? -10.658 8.201 -2.389 1.00 85.88 101 ILE A CA 1
ATOM 735 C C . ILE A 1 101 ? -11.516 7.111 -3.041 1.00 85.88 101 ILE A C 1
ATOM 737 O O . ILE A 1 101 ? -11.323 6.753 -4.196 1.00 85.88 101 ILE A O 1
ATOM 741 N N . ILE A 1 102 ? -12.457 6.572 -2.266 1.00 78.06 102 ILE A N 1
ATOM 742 C CA . ILE A 1 102 ? -13.407 5.528 -2.687 1.00 78.06 102 ILE A CA 1
ATOM 743 C C . ILE A 1 102 ? -14.785 6.107 -2.990 1.00 78.06 102 ILE A C 1
ATOM 745 O O . ILE A 1 102 ? -15.172 7.082 -2.302 1.00 78.06 102 ILE A O 1
#

Sequence (102 aa):
MAATLRLPLELTPGGALRTLAQDSSLELAQSVRSLLSTTIGERSAPLSEYGLIDQLGAVTIDAGDIAYAIARWEPRVQEPDITAIATTLADGAPLSTITVII

Radius of gyration: 14.41 Å; chains: 1; bounding box: 40×32×40 Å

pLDDT: mean 88.9, std 10.46, range [44.06, 95.88]

Foldseek 3Di:
DDWAFDPPFDADPVGDTDIDDPLDQNVLLRQLLVQAPDAQCPDDPPCNRGHQHPPVPDPFDQLVSSLVNCVVRPVSADPPLSSVLSVCVRVPDDSVPRTGDD